Protein AF-A0A453RKC8-F1 (afdb_monomer_lite)

Structure (mmCIF, N/CA/C/O backbone):
data_AF-A0A453RKC8-F1
#
_entry.id   AF-A0A453RKC8-F1
#
loop_
_atom_site.group_PDB
_atom_site.id
_atom_site.type_symbol
_atom_site.label_atom_id
_atom_site.label_alt_id
_atom_site.label_comp_id
_atom_site.label_asym_id
_atom_site.label_entity_id
_atom_site.label_seq_id
_atom_site.pdbx_PDB_ins_code
_atom_site.Cartn_x
_atom_site.Cartn_y
_atom_site.Cartn_z
_atom_site.occupancy
_atom_site.B_iso_or_equiv
_atom_site.auth_seq_id
_atom_site.auth_comp_id
_atom_site.auth_asym_id
_atom_site.auth_atom_id
_atom_site.pdbx_PDB_model_num
ATOM 1 N N . MET A 1 1 ? -2.166 -8.350 -4.292 1.00 62.62 1 MET A N 1
ATOM 2 C CA . MET A 1 1 ? -2.786 -7.287 -3.467 1.00 62.62 1 MET A CA 1
ATOM 3 C C . MET A 1 1 ? -3.215 -6.194 -4.425 1.00 62.62 1 MET A C 1
ATOM 5 O O . MET A 1 1 ? -2.390 -5.392 -4.843 1.00 62.62 1 MET A O 1
ATOM 9 N N . ASP A 1 2 ? -4.473 -6.202 -4.854 1.00 79.38 2 ASP A N 1
ATOM 10 C CA . ASP A 1 2 ? -4.849 -5.422 -6.043 1.00 79.38 2 ASP A CA 1
ATOM 11 C C . ASP A 1 2 ? -5.177 -3.970 -5.703 1.00 79.38 2 ASP A C 1
ATOM 13 O O . ASP A 1 2 ? -5.011 -3.092 -6.541 1.00 79.38 2 ASP A O 1
ATOM 17 N N . SER A 1 3 ? -5.570 -3.692 -4.458 1.00 92.38 3 SER A N 1
ATOM 18 C CA . SER A 1 3 ? -5.961 -2.353 -3.994 1.00 92.38 3 SER A CA 1
ATOM 19 C C . SER A 1 3 ? -4.896 -1.645 -3.155 1.00 92.38 3 SER A C 1
ATOM 21 O O . SER A 1 3 ? -5.141 -0.534 -2.698 1.00 92.38 3 SER A O 1
ATOM 23 N N . GLY A 1 4 ? -3.734 -2.265 -2.927 1.00 94.81 4 GLY A N 1
ATOM 24 C CA . GLY A 1 4 ? -2.699 -1.725 -2.038 1.00 94.81 4 GLY A CA 1
ATOM 25 C C . GLY A 1 4 ? -3.022 -1.834 -0.543 1.00 94.81 4 GLY A C 1
ATOM 26 O O . GLY A 1 4 ? -2.317 -1.254 0.271 1.00 94.81 4 GLY A O 1
ATOM 27 N N . TYR A 1 5 ? -4.076 -2.554 -0.154 1.00 96.44 5 TYR A N 1
ATOM 28 C CA . TYR A 1 5 ? -4.3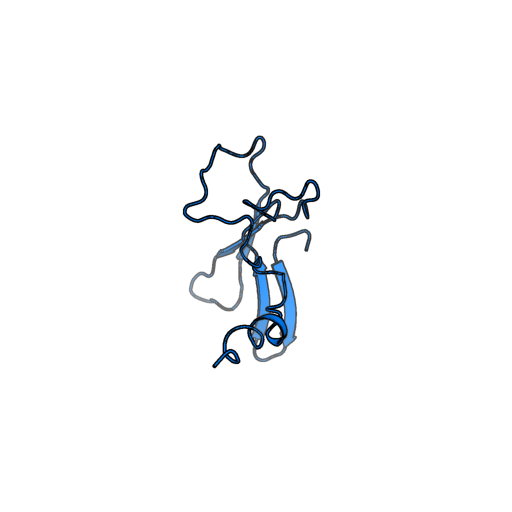65 -2.874 1.245 1.00 96.44 5 TYR A CA 1
ATOM 29 C C . TYR A 1 5 ? -5.221 -4.143 1.365 1.00 96.44 5 TYR A C 1
ATOM 31 O O . TYR A 1 5 ? -5.857 -4.561 0.393 1.00 96.44 5 TYR A O 1
ATOM 39 N N . THR A 1 6 ? -5.271 -4.724 2.563 1.00 96.31 6 THR A N 1
ATOM 40 C CA . THR A 1 6 ? -6.226 -5.766 2.973 1.00 96.31 6 THR A CA 1
ATOM 41 C C . THR A 1 6 ? -6.744 -5.479 4.381 1.00 96.31 6 THR A C 1
ATOM 43 O O . THR A 1 6 ? -6.079 -4.828 5.183 1.00 96.31 6 THR A O 1
ATOM 46 N N . ILE A 1 7 ? -7.960 -5.941 4.684 1.00 95.50 7 ILE A N 1
ATOM 47 C CA . ILE A 1 7 ? -8.480 -6.002 6.055 1.00 95.50 7 ILE A CA 1
ATOM 48 C C . ILE A 1 7 ? -8.398 -7.466 6.464 1.00 95.50 7 ILE A C 1
ATOM 50 O O . ILE A 1 7 ? -9.245 -8.266 6.072 1.00 95.50 7 ILE A O 1
ATOM 54 N N . ASP A 1 8 ? -7.359 -7.811 7.211 1.00 95.06 8 ASP A N 1
ATOM 55 C CA . ASP A 1 8 ? -7.038 -9.204 7.507 1.00 95.06 8 ASP A CA 1
ATOM 56 C C . ASP A 1 8 ? -7.921 -9.735 8.639 1.00 95.06 8 ASP A C 1
ATOM 58 O O . ASP A 1 8 ? -8.423 -10.853 8.562 1.00 95.06 8 ASP A O 1
ATOM 62 N N . HIS A 1 9 ? -8.201 -8.901 9.650 1.00 95.88 9 HIS A N 1
ATOM 63 C CA . HIS A 1 9 ? -9.133 -9.222 10.733 1.00 95.88 9 HIS A CA 1
ATOM 64 C C . HIS A 1 9 ? -10.128 -8.088 10.979 1.00 95.88 9 HIS A C 1
ATOM 66 O O . HIS A 1 9 ? -9.768 -6.911 10.964 1.00 95.88 9 HIS A O 1
ATOM 72 N N . HIS A 1 10 ? -11.370 -8.454 11.298 1.00 95.69 10 HIS A N 1
ATOM 73 C CA . HIS A 1 10 ? -12.414 -7.534 11.741 1.00 95.69 10 HIS A CA 1
ATOM 74 C C . HIS A 1 10 ? -13.145 -8.145 12.938 1.00 95.69 10 HIS A C 1
ATOM 76 O O . HIS A 1 10 ? -13.910 -9.097 12.800 1.00 95.69 10 HIS A O 1
ATOM 82 N N . VAL A 1 11 ? -12.864 -7.618 14.127 1.00 95.00 11 VAL A N 1
ATOM 83 C CA . VAL A 1 11 ? -13.349 -8.142 15.408 1.00 95.00 11 VAL A CA 1
ATOM 84 C C . VAL A 1 11 ? -13.859 -7.006 16.293 1.00 95.00 11 VAL A C 1
ATOM 86 O O . VAL A 1 11 ? -13.666 -5.831 15.992 1.00 95.00 11 VAL A O 1
ATOM 89 N N . ALA A 1 12 ? -14.499 -7.340 17.416 1.00 94.06 12 ALA A N 1
ATOM 90 C CA . ALA A 1 12 ? -15.080 -6.343 18.321 1.00 94.06 12 ALA A CA 1
ATOM 91 C C . ALA A 1 12 ? -14.056 -5.324 18.865 1.00 94.06 12 ALA A C 1
ATOM 93 O O . ALA A 1 12 ? -14.423 -4.185 19.134 1.00 94.06 12 ALA A O 1
ATOM 94 N N . CYS A 1 13 ? -12.783 -5.712 19.014 1.00 91.56 13 CYS A N 1
ATOM 95 C CA . CYS A 1 13 ? -11.719 -4.812 19.467 1.00 91.56 13 CYS A CA 1
ATOM 96 C C . CYS A 1 13 ? -11.079 -3.973 18.346 1.00 91.56 13 CYS A C 1
ATOM 98 O O . CYS A 1 13 ? -10.212 -3.155 18.643 1.00 91.56 13 CYS A O 1
ATOM 100 N N . GLY A 1 14 ? -11.492 -4.144 17.085 1.00 92.75 14 GLY A N 1
ATOM 101 C CA . GLY A 1 14 ? -11.010 -3.340 15.964 1.00 92.75 14 GLY A CA 1
ATOM 102 C C . GLY A 1 14 ? -10.688 -4.147 14.709 1.00 92.75 14 GLY A C 1
ATOM 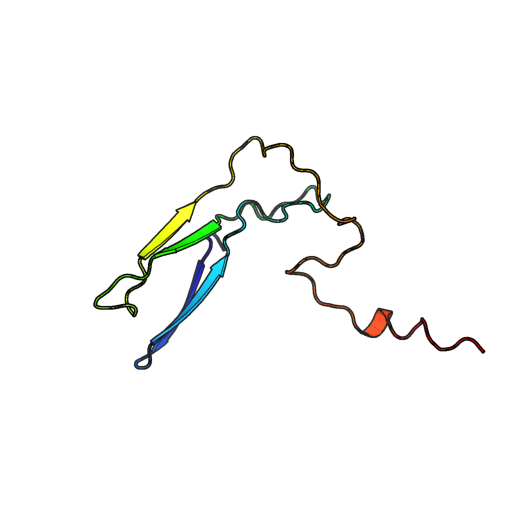103 O O . GLY A 1 14 ? -11.149 -5.274 14.512 1.00 92.75 14 GLY A O 1
ATOM 104 N N . LYS A 1 15 ? -9.897 -3.528 13.830 1.00 95.12 15 LYS A N 1
ATOM 105 C CA . LYS A 1 15 ? -9.487 -4.092 12.541 1.00 95.12 15 LYS A CA 1
ATOM 106 C C . LYS A 1 15 ? -7.969 -4.226 12.486 1.00 95.12 15 LYS A C 1
ATOM 108 O O . LYS A 1 15 ? -7.264 -3.316 12.913 1.00 95.12 15 LYS A O 1
ATOM 113 N N . LEU A 1 16 ? -7.487 -5.331 11.925 1.00 96.12 16 LEU A N 1
ATOM 114 C CA . LEU A 1 16 ? -6.104 -5.464 11.468 1.00 96.12 16 LEU A CA 1
ATOM 115 C C . LEU A 1 16 ? -6.087 -5.172 9.970 1.00 96.12 16 LEU A C 1
ATOM 117 O O . LEU A 1 16 ? -6.841 -5.793 9.220 1.00 96.12 16 LEU A O 1
ATOM 121 N N . ILE A 1 17 ? -5.274 -4.204 9.560 1.00 96.50 17 ILE A N 1
ATOM 122 C CA . ILE A 1 17 ? -5.204 -3.729 8.179 1.00 96.50 17 ILE A CA 1
ATOM 123 C C . ILE A 1 17 ? -3.748 -3.791 7.735 1.00 96.50 17 ILE A C 1
ATOM 125 O O . ILE A 1 17 ? -2.900 -3.142 8.350 1.00 96.50 17 ILE A O 1
ATOM 129 N N . THR A 1 18 ? -3.476 -4.508 6.649 1.00 96.00 18 THR A N 1
ATOM 130 C CA . THR A 1 18 ? -2.200 -4.405 5.941 1.00 96.00 18 THR A CA 1
ATOM 131 C C . THR A 1 18 ? -2.323 -3.324 4.875 1.00 96.00 18 THR A C 1
ATOM 133 O O . THR A 1 18 ? -3.263 -3.335 4.084 1.00 96.00 18 THR A O 1
ATOM 136 N N . LEU A 1 19 ? -1.388 -2.375 4.854 1.00 96.50 19 LEU A N 1
ATOM 137 C CA . LEU A 1 19 ? -1.352 -1.251 3.918 1.00 96.50 19 LEU A CA 1
ATOM 138 C C . LEU A 1 19 ? -0.015 -1.250 3.176 1.00 96.50 19 LEU A C 1
ATOM 140 O O . LEU A 1 19 ? 1.039 -1.336 3.801 1.00 96.50 19 LEU A O 1
ATOM 144 N N . PHE A 1 20 ? -0.060 -1.101 1.857 1.00 94.88 20 PHE A N 1
ATOM 145 C CA . PHE A 1 20 ? 1.106 -1.067 0.989 1.00 94.88 20 PHE A CA 1
ATOM 146 C C . PHE A 1 20 ? 1.026 0.128 0.037 1.00 94.88 20 PHE A C 1
ATOM 148 O O . PHE A 1 20 ? 0.124 0.228 -0.793 1.00 94.88 20 PHE A O 1
ATOM 155 N N . SER A 1 21 ? 1.976 1.055 0.148 1.00 95.00 21 SER A N 1
ATOM 156 C CA . SER A 1 21 ? 1.958 2.321 -0.604 1.00 95.00 21 SER A CA 1
ATOM 157 C C . SER A 1 21 ? 2.883 2.332 -1.825 1.00 95.00 21 SER A C 1
ATOM 159 O O . SER A 1 21 ? 3.018 3.369 -2.469 1.00 95.00 21 SER A O 1
ATOM 161 N N . ALA A 1 22 ? 3.526 1.210 -2.160 1.00 91.31 22 ALA A N 1
ATOM 162 C CA . ALA A 1 22 ? 4.417 1.102 -3.313 1.00 91.31 22 ALA A CA 1
ATOM 163 C C . ALA A 1 22 ? 3.691 0.443 -4.504 1.00 91.31 22 ALA A C 1
ATOM 165 O O . ALA A 1 22 ? 3.655 -0.783 -4.590 1.00 91.31 22 ALA A O 1
ATOM 166 N N . PRO A 1 23 ? 3.085 1.213 -5.430 1.00 92.06 23 PRO A N 1
ATOM 167 C CA . PRO A 1 23 ? 2.504 0.639 -6.638 1.00 92.06 23 PRO A CA 1
ATOM 168 C C . PRO A 1 23 ? 3.589 0.177 -7.616 1.00 92.06 23 PRO A C 1
ATOM 170 O O . PRO A 1 23 ? 4.676 0.765 -7.675 1.00 92.06 23 PRO A O 1
ATOM 173 N N . ASP A 1 24 ? 3.243 -0.800 -8.456 1.00 89.56 24 ASP A N 1
ATOM 174 C CA . ASP A 1 24 ? 4.134 -1.377 -9.473 1.00 89.56 24 ASP A CA 1
ATOM 175 C C . ASP A 1 24 ? 5.473 -1.846 -8.877 1.00 89.56 24 ASP A C 1
ATOM 177 O O . ASP A 1 24 ? 6.546 -1.549 -9.407 1.00 89.56 24 ASP A O 1
ATOM 181 N N . TYR A 1 25 ? 5.394 -2.508 -7.722 1.00 87.38 25 TYR A N 1
ATOM 182 C CA . TYR A 1 25 ? 6.532 -3.073 -7.005 1.00 87.38 25 TYR A CA 1
ATOM 183 C C . TYR A 1 25 ? 7.146 -4.241 -7.806 1.00 87.38 25 TYR A C 1
ATOM 185 O O . TYR A 1 25 ? 6.395 -4.946 -8.492 1.00 87.38 25 TYR A O 1
ATOM 193 N N . PRO A 1 26 ? 8.470 -4.474 -7.754 1.00 84.56 26 PRO A N 1
ATOM 194 C CA . PRO A 1 26 ? 9.516 -3.647 -7.140 1.00 84.56 26 PRO A CA 1
ATOM 195 C C . PRO A 1 26 ? 9.795 -2.288 -7.813 1.00 84.56 26 PRO A C 1
ATOM 197 O O . PRO A 1 26 ? 9.524 -2.050 -8.998 1.00 84.56 26 PRO A O 1
ATOM 200 N N . GLN A 1 27 ? 10.345 -1.342 -7.041 1.00 75.81 27 GLN A N 1
ATOM 201 C CA . GLN A 1 27 ? 10.619 0.023 -7.520 1.00 75.81 27 GLN A CA 1
ATOM 202 C C . GLN A 1 27 ? 11.976 0.185 -8.202 1.00 75.81 27 GLN A C 1
ATOM 204 O O . GLN A 1 27 ? 12.041 0.897 -9.214 1.00 75.81 27 GLN A O 1
ATOM 209 N N . PHE A 1 28 ? 13.011 -0.478 -7.687 1.00 72.44 28 PHE A N 1
ATOM 210 C CA . PHE A 1 28 ? 14.373 -0.356 -8.201 1.00 72.44 28 PHE A CA 1
ATOM 211 C C . PHE A 1 28 ? 14.914 -1.664 -8.774 1.00 72.44 28 PHE A C 1
ATOM 213 O O . PHE A 1 28 ? 15.623 -1.578 -9.769 1.00 72.44 28 PHE A O 1
ATOM 220 N N . GLN A 1 29 ? 14.534 -2.833 -8.238 1.00 66.06 29 GLN A N 1
ATOM 221 C CA . GLN A 1 29 ? 15.060 -4.132 -8.667 1.00 66.06 29 GLN A CA 1
ATOM 222 C C . GLN A 1 29 ? 14.980 -4.325 -10.187 1.00 66.06 29 GLN A C 1
ATOM 224 O O . GLN A 1 29 ? 13.998 -3.972 -10.846 1.00 66.06 29 GLN A O 1
ATOM 229 N N . ALA A 1 30 ? 16.043 -4.918 -10.732 1.00 55.41 30 ALA A N 1
ATOM 230 C CA . ALA A 1 30 ? 16.251 -5.135 -12.160 1.00 55.41 30 ALA A CA 1
ATOM 231 C C . ALA A 1 30 ? 15.387 -6.266 -12.753 1.00 55.41 30 ALA A C 1
ATOM 233 O O . ALA A 1 30 ? 15.584 -6.643 -13.912 1.00 55.41 30 ALA A O 1
ATOM 234 N N . SER A 1 31 ? 14.442 -6.830 -11.989 1.00 59.41 31 SER A N 1
ATOM 235 C CA . SER A 1 31 ? 13.572 -7.886 -12.496 1.00 59.41 31 SER A CA 1
ATOM 236 C C . SER A 1 31 ? 12.695 -7.353 -13.631 1.00 59.41 31 SER A C 1
ATOM 238 O O . SER A 1 31 ? 12.112 -6.266 -13.576 1.00 59.41 31 SER A O 1
ATOM 240 N N . VAL A 1 32 ? 12.603 -8.147 -14.698 1.00 63.88 32 VAL A N 1
ATOM 241 C CA . VAL A 1 32 ? 11.677 -7.893 -15.812 1.00 63.88 32 VAL A CA 1
ATOM 242 C C . VAL A 1 32 ? 10.229 -7.989 -15.318 1.00 63.88 32 VAL A C 1
ATOM 244 O O . VAL A 1 32 ? 9.354 -7.266 -15.801 1.00 63.88 32 VAL A O 1
ATOM 247 N N . ASP A 1 33 ? 10.002 -8.836 -14.313 1.00 72.88 33 ASP A N 1
ATOM 248 C CA . ASP A 1 33 ? 8.697 -9.100 -13.730 1.00 72.88 33 ASP A CA 1
ATOM 249 C C . ASP A 1 33 ? 8.396 -8.145 -12.576 1.00 72.88 33 ASP A C 1
ATOM 251 O O . ASP A 1 33 ? 9.203 -7.943 -11.666 1.00 72.88 33 ASP A O 1
ATOM 255 N N . ARG A 1 34 ? 7.200 -7.554 -12.640 1.00 80.44 34 ARG A N 1
ATOM 256 C CA . ARG A 1 34 ? 6.651 -6.642 -11.636 1.00 80.44 34 ARG A CA 1
ATOM 257 C C . ARG A 1 34 ? 5.287 -7.123 -11.205 1.00 80.44 34 ARG A C 1
ATOM 259 O O . ARG A 1 34 ? 4.494 -7.592 -12.027 1.00 80.44 34 ARG A O 1
ATOM 266 N N . TYR A 1 35 ? 4.963 -6.881 -9.947 1.00 86.44 35 TYR A N 1
ATOM 267 C CA . TYR A 1 35 ? 3.668 -7.231 -9.389 1.00 86.44 35 TYR A CA 1
ATOM 268 C C . TYR A 1 35 ? 2.521 -6.400 -9.974 1.00 86.44 35 TYR A C 1
ATOM 270 O O . TYR A 1 35 ? 1.372 -6.819 -9.869 1.00 86.44 35 TYR A O 1
ATOM 278 N N . ASN A 1 36 ? 2.801 -5.242 -10.599 1.00 87.81 36 ASN A N 1
ATOM 279 C CA . ASN A 1 36 ? 1.788 -4.332 -11.163 1.00 87.81 36 ASN A CA 1
ATOM 280 C C . ASN A 1 36 ? 0.647 -4.012 -10.171 1.00 87.81 36 ASN A C 1
ATOM 282 O O . ASN A 1 36 ? -0.485 -3.735 -10.568 1.00 87.81 36 ASN A O 1
ATOM 286 N N . ASN A 1 37 ? 0.943 -4.067 -8.873 1.00 91.50 37 ASN A N 1
ATOM 287 C CA . ASN A 1 37 ? -0.017 -3.826 -7.810 1.00 91.50 37 ASN A CA 1
ATOM 288 C C . ASN A 1 37 ? -0.360 -2.335 -7.711 1.00 91.50 37 ASN A C 1
ATOM 290 O O . ASN A 1 37 ? 0.446 -1.467 -8.064 1.00 91.50 37 ASN A O 1
ATOM 294 N N . SER A 1 38 ? -1.521 -2.036 -7.134 1.00 95.19 38 SER A N 1
ATOM 295 C CA . SER A 1 38 ? -1.820 -0.680 -6.671 1.00 95.19 38 SER A CA 1
ATOM 296 C C . SER A 1 38 ? -1.111 -0.389 -5.351 1.00 95.19 38 SER A C 1
ATOM 298 O O . SER A 1 38 ? -0.836 -1.297 -4.563 1.00 95.19 38 SER A O 1
ATOM 300 N N . GLY A 1 39 ? -0.871 0.891 -5.094 1.00 95.19 39 GLY A N 1
ATOM 301 C CA . GLY A 1 39 ? -0.548 1.405 -3.773 1.00 95.19 39 GLY A CA 1
ATOM 302 C C . GLY A 1 39 ? -1.808 1.953 -3.111 1.00 95.19 39 GLY A C 1
ATOM 303 O O . GLY A 1 39 ? -2.786 2.265 -3.791 1.00 95.19 39 GLY A O 1
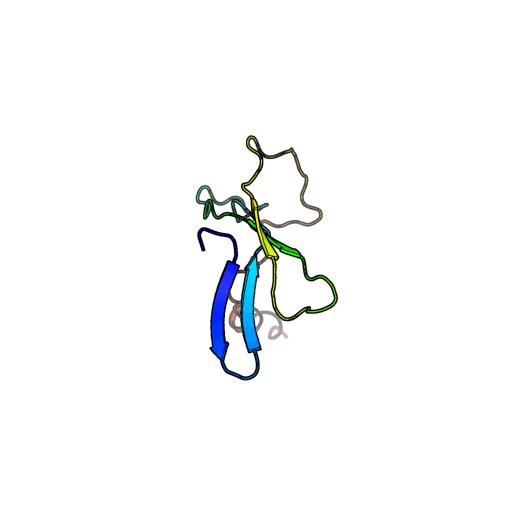ATOM 304 N N . ALA A 1 40 ? -1.789 2.099 -1.793 1.00 97.94 40 ALA A N 1
ATOM 305 C CA . ALA A 1 40 ? -2.820 2.827 -1.072 1.00 97.94 40 ALA A CA 1
ATOM 306 C C . ALA A 1 40 ? -2.256 3.672 0.070 1.00 97.94 40 ALA A C 1
ATOM 308 O O . ALA A 1 40 ? -1.141 3.454 0.550 1.00 97.94 40 ALA A O 1
ATOM 309 N N . TYR A 1 41 ? -3.054 4.639 0.507 1.00 98.00 41 TYR A N 1
ATOM 310 C CA . TYR A 1 41 ? -2.898 5.339 1.774 1.00 98.00 41 TYR A CA 1
ATOM 311 C C . TYR A 1 41 ? -4.242 5.392 2.504 1.00 98.00 41 TYR A C 1
ATOM 313 O O . TYR A 1 41 ? -5.301 5.185 1.908 1.00 98.00 41 TYR A O 1
ATOM 321 N N . ILE A 1 42 ? -4.190 5.653 3.807 1.00 97.81 42 ILE A N 1
ATOM 322 C CA . ILE A 1 42 ? -5.372 5.755 4.661 1.00 97.81 42 ILE A CA 1
ATOM 323 C C . ILE A 1 42 ? -5.411 7.146 5.277 1.00 97.81 42 ILE A C 1
ATOM 325 O O . ILE A 1 42 ? -4.402 7.627 5.795 1.00 97.81 42 ILE A O 1
ATOM 329 N N . VAL A 1 43 ? -6.585 7.767 5.258 1.00 97.88 43 VAL A N 1
ATOM 330 C CA . VAL A 1 43 ? -6.869 8.971 6.034 1.00 97.88 43 VAL A CA 1
ATOM 331 C C . VAL A 1 43 ? -7.659 8.562 7.273 1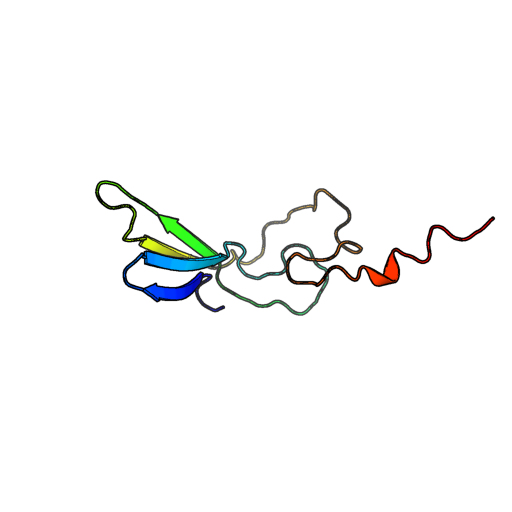.00 97.88 43 VAL A C 1
ATOM 333 O O . VAL A 1 43 ? -8.718 7.943 7.176 1.00 97.88 43 VAL A O 1
ATOM 336 N N . LEU A 1 44 ? -7.128 8.905 8.446 1.00 96.88 44 LEU A N 1
ATOM 337 C CA . LEU A 1 44 ? -7.837 8.804 9.718 1.00 96.88 44 LEU A CA 1
ATOM 338 C C . LEU A 1 44 ? -8.186 10.215 10.176 1.00 96.88 44 LEU A C 1
ATOM 340 O O . LEU A 1 44 ? -7.315 11.087 10.217 1.00 96.88 44 LEU A O 1
ATOM 344 N N . SER A 1 45 ? -9.445 10.443 10.526 1.00 96.62 45 SER A N 1
ATOM 345 C CA . SER A 1 45 ? -9.931 11.774 10.878 1.00 96.62 45 SER A CA 1
ATOM 346 C C . SER A 1 45 ? -10.728 11.764 12.177 1.00 96.62 45 SER A C 1
ATOM 348 O O . SER A 1 45 ? -11.458 10.809 12.436 1.00 96.62 45 SER A O 1
ATOM 350 N N . PRO A 1 46 ? -10.660 12.841 12.977 1.00 95.88 46 PRO A N 1
ATOM 351 C CA . PRO A 1 46 ? -11.568 13.007 14.100 1.00 95.88 46 PRO A CA 1
ATOM 352 C C . PRO A 1 46 ? -13.032 13.111 13.625 1.00 95.88 46 PRO A C 1
ATOM 354 O O . PRO A 1 46 ? -13.288 13.509 12.487 1.00 95.88 46 PRO A O 1
ATOM 357 N N . PRO A 1 47 ? -14.006 12.829 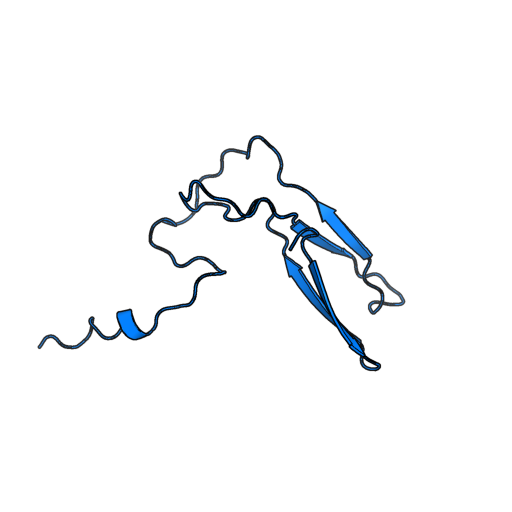14.507 1.00 95.12 47 PRO A N 1
ATOM 358 C CA . PRO A 1 47 ? -13.813 12.402 15.895 1.00 95.12 47 PRO A CA 1
ATOM 359 C C . PRO A 1 47 ? -13.514 10.901 16.044 1.00 95.12 47 PRO A C 1
ATOM 361 O O . PRO A 1 47 ? -13.062 10.488 17.108 1.00 95.12 47 PRO A O 1
ATOM 364 N N . ASP A 1 48 ? -13.750 10.102 15.001 1.00 88.62 48 ASP A N 1
ATOM 365 C CA . ASP A 1 48 ? -13.641 8.644 15.028 1.00 88.62 48 ASP A CA 1
ATOM 366 C C . ASP A 1 48 ? -12.498 8.149 14.130 1.00 88.62 48 ASP A C 1
ATOM 368 O O . ASP A 1 48 ? -12.631 8.031 12.915 1.00 88.62 48 ASP A O 1
ATOM 372 N N . PHE A 1 49 ? -11.368 7.818 14.754 1.00 93.06 49 PHE A N 1
ATOM 373 C CA . PHE A 1 49 ? -10.191 7.273 14.073 1.00 93.06 49 PHE A CA 1
ATOM 374 C C . PHE A 1 49 ? -10.311 5.763 13.783 1.00 93.06 49 PHE A C 1
ATOM 376 O O . PHE A 1 49 ? -9.394 5.188 13.200 1.00 93.06 49 PHE A O 1
ATOM 383 N N . ALA A 1 50 ? -11.408 5.103 14.184 1.00 92.25 50 ALA A N 1
ATOM 384 C CA . ALA A 1 50 ? -11.624 3.672 13.943 1.00 92.25 50 ALA A CA 1
ATOM 385 C C . ALA A 1 50 ? -12.256 3.371 12.571 1.00 92.25 50 ALA A C 1
ATOM 387 O O . ALA A 1 50 ? -12.321 2.206 12.155 1.00 92.25 50 ALA A O 1
ATOM 388 N N . THR A 1 51 ? -12.689 4.410 11.851 1.00 92.94 51 THR A N 1
ATOM 389 C CA . THR A 1 51 ? -13.265 4.304 10.507 1.00 92.94 51 THR A CA 1
ATOM 390 C C . THR A 1 51 ? -12.288 4.874 9.467 1.00 92.94 51 THR A C 1
ATOM 392 O O . THR A 1 51 ? -12.366 6.056 9.140 1.00 92.94 51 THR A O 1
ATOM 395 N N . PRO A 1 52 ? -11.339 4.061 8.960 1.00 94.75 52 PRO A N 1
ATOM 396 C CA . PRO A 1 52 ? -10.365 4.503 7.964 1.00 94.75 52 PRO A CA 1
ATOM 397 C C . PRO A 1 52 ? -11.007 4.799 6.608 1.00 94.75 52 PRO A C 1
ATOM 399 O O . PRO A 1 52 ? -11.813 4.005 6.118 1.00 94.75 52 PRO A O 1
ATOM 402 N N . ASP A 1 53 ? -10.582 5.895 5.981 1.00 96.75 53 ASP A N 1
ATOM 403 C CA . ASP A 1 53 ? -10.884 6.214 4.587 1.00 96.75 53 ASP A CA 1
ATOM 404 C C . ASP A 1 53 ? -9.711 5.787 3.694 1.00 96.75 53 ASP A C 1
ATOM 406 O O . ASP A 1 53 ? -8.586 6.270 3.850 1.00 96.75 53 ASP A O 1
ATOM 410 N N . PHE A 1 54 ? -9.957 4.833 2.797 1.00 97.38 54 PHE A N 1
ATOM 411 C CA . PHE A 1 54 ? -8.929 4.210 1.966 1.00 97.38 54 PHE A CA 1
ATOM 412 C C . PHE A 1 54 ? -8.848 4.877 0.600 1.00 97.38 54 PHE A C 1
ATOM 414 O O . PHE A 1 54 ? -9.846 5.013 -0.104 1.00 97.38 54 PHE A O 1
ATOM 421 N N . HIS A 1 55 ? -7.627 5.189 0.180 1.00 98.25 55 HIS A N 1
ATOM 422 C CA . HIS A 1 55 ? -7.350 5.788 -1.118 1.00 98.25 55 HIS A CA 1
ATOM 423 C C . HIS A 1 55 ? -6.338 4.938 -1.869 1.00 98.25 55 HIS A C 1
ATOM 425 O O . HIS A 1 55 ? -5.169 4.870 -1.492 1.00 98.25 55 HIS A O 1
ATOM 431 N N . THR A 1 56 ? -6.787 4.298 -2.944 1.00 98.00 56 THR A N 1
ATOM 432 C CA . THR A 1 56 ? -5.943 3.485 -3.823 1.00 98.00 56 THR A CA 1
ATOM 433 C C . THR A 1 56 ? -5.445 4.313 -5.005 1.00 98.00 56 THR A C 1
ATOM 435 O O . THR A 1 56 ? -6.189 5.099 -5.589 1.00 98.00 56 THR A O 1
ATOM 438 N N . PHE A 1 57 ? -4.190 4.107 -5.398 1.00 96.56 57 PHE A N 1
ATOM 439 C CA . PHE A 1 57 ? -3.564 4.786 -6.524 1.00 96.56 57 PHE A CA 1
ATOM 440 C C . PHE A 1 57 ? -2.658 3.850 -7.332 1.00 96.56 57 PHE A C 1
ATOM 442 O O . PHE A 1 57 ? -2.146 2.843 -6.841 1.00 96.56 57 PHE A O 1
ATOM 449 N N . GLN A 1 58 ? -2.466 4.204 -8.602 1.00 94.31 58 GLN A N 1
ATOM 450 C CA . GLN A 1 58 ? -1.608 3.480 -9.538 1.00 94.31 58 GLN A CA 1
ATOM 451 C C . GLN A 1 58 ? -0.241 4.147 -9.664 1.00 94.31 58 GLN A C 1
ATOM 453 O O . GLN A 1 58 ? -0.091 5.348 -9.428 1.00 94.31 58 GLN A O 1
ATOM 458 N N . ALA A 1 59 ? 0.754 3.376 -10.101 1.00 91.25 59 ALA A N 1
ATOM 459 C CA . ALA A 1 59 ? 2.042 3.937 -10.476 1.00 91.25 59 ALA A CA 1
ATOM 460 C C . ALA A 1 59 ? 1.883 4.878 -11.677 1.00 91.25 59 ALA A C 1
ATOM 462 O O . ALA A 1 59 ? 1.195 4.562 -12.651 1.00 91.25 59 ALA A O 1
ATOM 463 N N . VAL A 1 60 ? 2.571 6.019 -11.634 1.00 90.94 60 VAL A N 1
ATOM 464 C CA . VAL A 1 60 ? 2.687 6.910 -12.793 1.00 90.94 60 VAL A CA 1
ATOM 465 C C . VAL A 1 60 ? 3.519 6.213 -13.871 1.00 90.94 60 VAL A C 1
ATOM 467 O O . VAL A 1 60 ? 4.632 5.756 -13.599 1.00 90.94 60 VAL A O 1
ATOM 470 N N . LYS A 1 61 ? 2.980 6.138 -15.096 1.00 87.31 61 LYS A N 1
ATOM 471 C CA . LYS A 1 61 ? 3.651 5.554 -16.266 1.00 87.31 61 LYS A CA 1
ATOM 472 C C . LYS A 1 61 ? 3.831 6.628 -17.361 1.00 87.31 61 LYS A C 1
ATOM 474 O O . LYS A 1 61 ? 2.850 7.292 -17.695 1.00 87.31 61 LYS A O 1
ATOM 479 N N . PRO A 1 62 ? 5.043 6.797 -17.932 1.00 87.69 62 PRO A N 1
ATOM 480 C CA . PRO A 1 62 ? 6.278 6.084 -17.590 1.00 87.69 62 PRO A CA 1
ATOM 481 C C . PRO A 1 62 ? 6.822 6.495 -16.208 1.00 87.69 62 PRO A C 1
ATOM 483 O O . PRO A 1 62 ? 6.576 7.609 -15.746 1.00 87.69 62 PRO A O 1
ATOM 486 N N . ARG A 1 63 ? 7.557 5.587 -15.545 1.00 80.31 63 ARG A N 1
ATOM 487 C CA . ARG A 1 63 ? 8.138 5.847 -14.217 1.00 80.31 63 ARG A CA 1
ATOM 488 C C . ARG A 1 63 ? 9.106 7.038 -14.317 1.00 80.31 63 ARG A C 1
ATOM 490 O O . ARG A 1 63 ? 9.963 7.033 -15.207 1.00 80.31 63 ARG A O 1
ATOM 497 N N . PRO A 1 64 ? 9.003 8.045 -13.430 1.00 80.50 64 PRO A N 1
ATOM 498 C CA . PRO A 1 64 ? 9.991 9.112 -13.363 1.00 80.50 64 PRO A CA 1
ATOM 499 C C . PRO A 1 64 ? 11.391 8.531 -13.171 1.00 80.50 64 PRO A C 1
ATOM 501 O O . PRO A 1 64 ? 11.572 7.564 -12.431 1.00 80.50 64 PRO A O 1
ATOM 504 N N . LYS A 1 65 ? 12.390 9.122 -13.827 1.00 80.12 65 LYS A N 1
ATOM 505 C CA . LYS A 1 65 ? 13.776 8.690 -13.655 1.00 80.12 65 LYS A CA 1
ATOM 506 C C . LYS A 1 65 ? 14.207 8.992 -12.218 1.00 80.12 65 LYS A C 1
ATOM 508 O O . LYS A 1 65 ? 14.324 10.156 -11.846 1.00 80.12 65 LYS A O 1
ATOM 513 N N . ALA A 1 66 ? 14.438 7.945 -11.436 1.00 78.12 66 ALA A N 1
ATOM 514 C CA . ALA A 1 66 ? 14.948 8.028 -10.077 1.00 78.12 66 ALA A CA 1
ATOM 515 C C . ALA A 1 66 ? 16.228 7.201 -9.987 1.00 78.12 66 ALA A C 1
ATOM 517 O O . ALA A 1 66 ? 16.278 6.077 -10.484 1.00 78.12 66 ALA A O 1
ATOM 518 N N . HIS A 1 67 ? 17.261 7.782 -9.383 1.00 77.94 67 HIS A N 1
ATOM 519 C CA . HIS A 1 67 ? 18.486 7.061 -9.082 1.00 77.94 67 HIS A CA 1
ATOM 520 C C . HIS A 1 67 ? 18.365 6.481 -7.673 1.00 77.94 67 HIS A C 1
ATOM 522 O O . HIS A 1 67 ? 17.991 7.219 -6.757 1.00 77.94 67 HIS A O 1
ATOM 528 N N . PRO A 1 68 ? 18.635 5.183 -7.497 1.00 77.62 68 PRO A N 1
ATOM 529 C CA . PRO A 1 68 ? 18.665 4.582 -6.176 1.00 77.62 68 PRO A CA 1
ATOM 530 C C . PRO A 1 68 ? 19.777 5.247 -5.357 1.00 77.62 68 PRO A C 1
ATOM 532 O O . PRO A 1 68 ? 20.816 5.644 -5.888 1.00 77.62 68 PRO A O 1
ATOM 535 N N . TYR A 1 69 ? 19.530 5.416 -4.061 1.00 76.44 69 TYR A N 1
ATOM 536 C CA . TYR A 1 69 ? 20.509 6.021 -3.155 1.00 76.44 69 TYR A CA 1
ATOM 537 C C . TYR A 1 69 ? 21.648 5.052 -2.795 1.00 76.44 69 TYR A C 1
ATOM 539 O O . TYR A 1 69 ? 22.747 5.489 -2.464 1.00 76.44 69 TYR A O 1
ATOM 547 N N . TYR A 1 70 ? 21.387 3.748 -2.874 1.00 72.75 70 TYR A N 1
ATOM 548 C CA . TYR A 1 70 ? 22.325 2.669 -2.584 1.00 72.75 70 TYR A CA 1
ATOM 549 C C . TYR A 1 70 ? 22.337 1.654 -3.729 1.00 72.75 70 TYR A C 1
ATOM 551 O O . TYR A 1 70 ? 21.449 1.669 -4.585 1.00 72.75 70 TYR A O 1
ATOM 559 N N . ASP A 1 71 ? 23.353 0.796 -3.745 1.00 75.12 71 ASP A N 1
ATOM 560 C CA . ASP A 1 71 ? 23.410 -0.332 -4.669 1.00 75.12 71 ASP A CA 1
ATOM 561 C C . ASP A 1 71 ? 22.329 -1.344 -4.284 1.00 75.12 71 ASP A C 1
ATOM 563 O O . ASP A 1 71 ? 22.413 -1.987 -3.242 1.00 75.12 71 ASP A O 1
ATOM 567 N N . PHE A 1 72 ? 21.253 -1.375 -5.061 1.00 74.44 72 PHE A N 1
ATOM 568 C CA . PHE A 1 72 ? 20.046 -2.144 -4.769 1.00 74.44 72 PHE A CA 1
ATOM 569 C C . PHE A 1 72 ? 20.072 -3.525 -5.433 1.00 74.44 72 PHE A C 1
ATOM 571 O O . PHE A 1 72 ? 19.159 -4.310 -5.196 1.00 74.44 72 PHE A O 1
ATOM 578 N N . GLU A 1 73 ? 21.06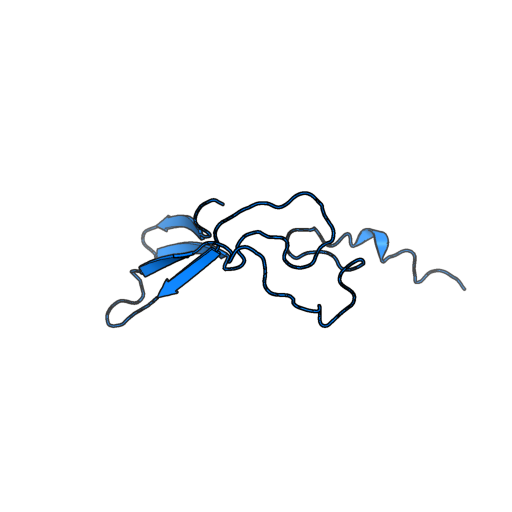1 -3.805 -6.291 1.00 69.69 73 GLU A N 1
ATOM 579 C CA . GLU A 1 73 ? 21.122 -5.058 -7.053 1.00 69.69 73 GLU A CA 1
ATOM 580 C C . GLU A 1 73 ? 21.472 -6.248 -6.149 1.00 69.69 73 GLU A C 1
ATOM 582 O O . GLU A 1 73 ? 20.938 -7.337 -6.347 1.00 69.69 73 GLU A O 1
ATOM 587 N N . ASP A 1 74 ? 22.275 -6.011 -5.106 1.00 65.50 74 ASP A N 1
ATOM 588 C CA . ASP A 1 74 ? 22.737 -7.029 -4.152 1.00 65.50 74 ASP A CA 1
ATOM 589 C C . ASP A 1 74 ? 22.017 -6.965 -2.785 1.00 65.50 74 ASP A C 1
ATOM 591 O O . ASP A 1 74 ? 22.475 -7.552 -1.800 1.00 65.50 74 ASP A O 1
ATOM 595 N N . VAL A 1 75 ? 20.904 -6.228 -2.685 1.00 67.31 75 VAL A N 1
ATOM 596 C CA . VAL A 1 75 ? 20.160 -6.045 -1.427 1.00 67.31 75 VAL A CA 1
ATOM 597 C C . VAL A 1 75 ? 18.832 -6.790 -1.477 1.00 67.31 75 VAL A C 1
ATOM 599 O O . VAL A 1 75 ? 18.049 -6.620 -2.407 1.00 67.31 75 VAL A O 1
ATOM 602 N N . ILE A 1 76 ? 18.582 -7.578 -0.429 1.00 66.69 76 ILE A N 1
ATOM 603 C CA . ILE A 1 76 ? 17.334 -8.319 -0.208 1.00 66.69 76 ILE A CA 1
ATOM 604 C C . ILE A 1 76 ? 16.164 -7.329 -0.193 1.00 66.69 76 ILE A C 1
ATOM 606 O O . ILE A 1 76 ? 16.188 -6.347 0.559 1.00 66.69 76 ILE A O 1
ATOM 610 N N . ASP A 1 77 ? 15.162 -7.571 -1.036 1.00 67.00 77 ASP A N 1
ATOM 611 C CA . ASP A 1 77 ? 13.973 -6.723 -1.099 1.00 67.00 77 ASP A CA 1
ATOM 612 C C . ASP A 1 77 ? 13.056 -6.948 0.119 1.00 67.00 77 ASP A C 1
ATOM 614 O O . ASP A 1 77 ? 13.174 -7.931 0.845 1.00 67.00 77 ASP A O 1
ATOM 618 N N . SER A 1 78 ? 12.134 -6.023 0.387 1.00 66.62 78 SER A N 1
ATOM 619 C CA . SER A 1 78 ? 11.263 -6.090 1.569 1.00 66.62 78 SER A CA 1
ATOM 620 C C . SER A 1 78 ? 10.323 -7.300 1.610 1.00 66.62 78 SER A C 1
ATOM 622 O O . SER A 1 78 ? 9.808 -7.618 2.682 1.00 66.62 78 SER A O 1
ATOM 624 N N . ASP A 1 79 ? 10.070 -7.944 0.469 1.00 68.94 79 ASP A N 1
ATOM 625 C CA . ASP A 1 79 ? 9.275 -9.167 0.352 1.00 68.94 79 ASP A CA 1
ATOM 626 C C . ASP A 1 79 ? 10.124 -10.450 0.344 1.00 68.94 79 ASP A C 1
ATOM 628 O O . ASP A 1 79 ? 9.564 -11.546 0.423 1.00 68.94 79 ASP A O 1
ATOM 632 N N . GLU A 1 80 ? 11.452 -10.333 0.289 1.00 70.62 80 GLU A N 1
ATOM 633 C CA . GLU A 1 80 ? 12.369 -11.465 0.307 1.00 70.62 80 GLU A CA 1
ATOM 634 C C . GLU A 1 80 ? 12.810 -11.806 1.739 1.00 70.62 80 GLU A C 1
ATOM 636 O O . GLU A 1 80 ? 13.112 -10.947 2.572 1.00 70.62 80 GLU A O 1
ATOM 641 N N . GLU A 1 81 ? 12.857 -13.103 2.051 1.00 67.19 81 GLU A N 1
ATOM 642 C CA . GLU A 1 81 ? 13.305 -13.560 3.363 1.00 67.19 81 GLU A CA 1
ATOM 643 C C . GLU A 1 81 ? 14.824 -13.407 3.520 1.00 67.19 81 GLU A C 1
ATOM 645 O O . GLU A 1 81 ? 15.623 -13.859 2.697 1.00 67.19 81 GLU A O 1
ATOM 650 N N . LEU A 1 82 ? 15.235 -12.829 4.652 1.00 63.94 82 LEU A N 1
ATOM 651 C CA . LEU A 1 82 ? 16.628 -12.782 5.086 1.00 63.94 82 LEU A CA 1
ATOM 652 C C . LEU A 1 82 ? 17.155 -14.210 5.305 1.00 63.94 82 LEU A C 1
ATOM 654 O O . LEU A 1 82 ? 16.884 -14.839 6.330 1.00 63.94 82 LEU A O 1
ATOM 658 N N . ASN A 1 83 ? 17.941 -14.727 4.358 1.00 62.59 83 ASN A N 1
ATOM 659 C CA . ASN A 1 83 ? 18.573 -16.039 4.491 1.00 62.59 83 ASN A CA 1
ATOM 660 C C . ASN A 1 83 ? 19.762 -15.987 5.469 1.00 62.59 83 ASN A C 1
ATOM 662 O O . ASN A 1 83 ? 20.926 -15.884 5.076 1.00 62.59 83 ASN A O 1
ATOM 666 N N . LEU A 1 84 ? 19.463 -16.095 6.766 1.00 59.25 84 LEU A N 1
ATOM 667 C CA . LEU A 1 84 ? 20.446 -16.094 7.859 1.00 59.25 84 LEU A CA 1
ATOM 668 C C . LEU A 1 84 ? 21.512 -17.202 7.736 1.00 59.25 84 LEU A C 1
ATOM 670 O O . LEU A 1 84 ? 22.596 -17.063 8.295 1.00 59.25 84 LEU A O 1
ATOM 674 N N . GLY A 1 85 ? 21.247 -18.278 6.983 1.00 56.84 85 GLY A N 1
ATOM 675 C CA . GLY A 1 85 ? 22.201 -19.373 6.771 1.00 56.84 85 GLY A CA 1
ATOM 676 C C . GLY A 1 85 ? 23.396 -19.016 5.878 1.00 56.84 85 GLY A C 1
ATOM 677 O O . GLY A 1 85 ? 24.420 -19.689 5.943 1.00 56.84 85 GLY A O 1
ATOM 678 N N . ALA A 1 86 ? 23.300 -17.956 5.069 1.00 55.97 86 ALA A N 1
ATOM 679 C CA . ALA A 1 86 ? 24.390 -17.505 4.199 1.00 55.97 86 ALA A CA 1
ATOM 680 C C . ALA A 1 86 ? 25.397 -16.575 4.907 1.00 55.97 86 ALA A C 1
ATOM 682 O O . ALA A 1 86 ? 26.495 -16.360 4.403 1.00 55.97 86 ALA A O 1
ATOM 683 N N . MET A 1 87 ? 25.049 -16.027 6.079 1.00 56.16 87 MET A N 1
ATOM 684 C CA . MET A 1 87 ? 25.928 -15.126 6.840 1.00 56.16 87 MET A CA 1
ATOM 685 C C . MET A 1 87 ? 26.968 -15.870 7.698 1.00 56.16 87 MET A C 1
ATOM 687 O O . MET A 1 87 ? 27.988 -15.289 8.061 1.00 56.16 87 MET A O 1
ATOM 691 N N . ASP A 1 88 ? 26.752 -17.158 7.989 1.00 52.12 88 ASP A N 1
ATOM 692 C CA . ASP A 1 88 ? 27.610 -17.956 8.885 1.00 52.12 88 ASP A CA 1
ATOM 693 C C . ASP A 1 88 ? 28.905 -18.461 8.209 1.00 52.12 88 ASP A C 1
ATOM 695 O O . ASP A 1 88 ? 29.840 -18.927 8.858 1.00 52.12 88 ASP A O 1
ATOM 699 N N . THR A 1 89 ? 29.032 -18.313 6.885 1.00 55.16 89 THR A N 1
ATOM 700 C CA . THR A 1 89 ? 30.245 -18.718 6.150 1.00 55.16 89 THR A CA 1
ATOM 701 C C . THR A 1 89 ? 31.382 -17.689 6.216 1.00 55.16 89 THR A C 1
ATOM 703 O O . THR A 1 89 ? 32.428 -17.901 5.608 1.00 55.16 89 THR A O 1
ATOM 706 N N . GLY A 1 90 ? 31.201 -16.570 6.931 1.00 54.44 90 GLY A N 1
ATOM 707 C CA . GLY A 1 90 ? 32.149 -15.449 6.961 1.00 54.44 90 GLY A CA 1
ATOM 708 C C . GLY A 1 90 ? 33.080 -15.357 8.176 1.00 54.44 90 GLY A C 1
ATOM 709 O O . GLY A 1 90 ? 33.934 -14.475 8.189 1.00 54.44 90 GLY A O 1
ATOM 710 N N . THR A 1 91 ? 32.943 -16.197 9.212 1.00 49.19 91 THR A N 1
ATOM 711 C CA . THR A 1 91 ? 33.724 -16.023 10.466 1.00 49.19 91 THR A CA 1
ATOM 712 C C . THR A 1 91 ? 34.509 -17.249 10.930 1.00 49.19 91 THR A C 1
ATOM 714 O O . THR A 1 91 ? 34.982 -17.294 12.062 1.00 49.19 91 THR A O 1
ATOM 717 N N . SER A 1 92 ? 34.734 -18.230 10.060 1.00 48.72 92 SER A N 1
ATOM 718 C CA . SER A 1 92 ? 35.615 -19.364 10.364 1.00 48.72 92 SER A CA 1
ATOM 719 C C . SER A 1 92 ? 36.722 -19.523 9.323 1.00 48.72 92 SER A C 1
ATOM 721 O O . SER A 1 92 ? 36.806 -20.506 8.596 1.00 48.72 92 SER A O 1
ATOM 723 N N . SER A 1 93 ? 37.639 -18.558 9.299 1.00 44.28 93 SER A N 1
ATOM 724 C CA . SER A 1 93 ? 38.981 -18.775 8.756 1.00 44.28 93 SER A CA 1
ATOM 725 C C . SER A 1 93 ? 40.022 -18.051 9.614 1.00 44.28 93 SER A C 1
ATOM 727 O O . SER A 1 93 ? 40.245 -16.859 9.427 1.00 44.28 93 SER A O 1
ATOM 729 N N . SER A 1 94 ? 40.592 -18.848 10.535 1.00 39.50 94 SER A N 1
ATOM 730 C CA . SER A 1 94 ? 41.921 -18.791 11.191 1.00 39.50 94 SER A CA 1
ATOM 731 C C . SER A 1 94 ? 42.395 -17.500 11.854 1.00 39.50 94 SER A C 1
ATOM 733 O O . SER A 1 94 ? 42.705 -16.544 11.113 1.00 39.50 94 SER A O 1
#

pLDDT: mean 81.41, std 15.79, range [39.5, 98.25]

Radius of gyration: 18.59 Å; chains: 1; bounding box: 57×32×37 Å

InterPro domains:
  IPR029052 Metallo-dependent phosphatase-like [G3DSA:3.60.21.10] (1-89)
  IPR029052 Metallo-dependent phosphatase-like [SSF56300] (7-70)
  IPR051134 Protein Phosphatase PPP [PTHR45668] (2-82)

Organism: Aegilops tauschii subsp. strangulata (NCBI:txid200361)

Sequence (94 aa):
MDSGYTIDHHVACGKLITLFSAPDYPQFQASVDRYNNSGAYIVLSPPDFATPDFHTFQAVKPRPKAHPYYDFEDVIDSDEELNLGAMDTGTSSS

Foldseek 3Di:
DAQQKDFPDQDPVATDMGGGADAQPPPPEPDPDTPRHWHKDWDQDPPDRRDIDIDIDHADPPHPDDDDPDDCHPDADPPGDDPPVVVVVPPPDD

Secondary structure (DSSP, 8-state):
--SSEEEEEEETTEEEEEE---TTS-SS---S----PPEEEEE--SS-TTSPEEEEEPPPSSPP----SS--TTS--TTS---GGGSGGGS---